Protein AF-A0A392P6X4-F1 (afdb_monomer_lite)

Radius of gyration: 17.33 Å; chains: 1; bounding box: 47×48×44 Å

pLDDT: mean 70.33, std 19.78, range [29.55, 93.19]

Structure (mmCIF, N/CA/C/O backbone):
data_AF-A0A392P6X4-F1
#
_entry.id   AF-A0A392P6X4-F1
#
loop_
_atom_site.group_PDB
_atom_site.id
_atom_site.type_symbol
_atom_site.label_atom_id
_atom_site.label_alt_id
_atom_site.label_comp_id
_atom_site.label_asym_id
_atom_site.label_entity_id
_atom_site.label_seq_id
_atom_site.pdbx_PDB_ins_code
_atom_site.Cartn_x
_atom_site.Cartn_y
_atom_site.Cartn_z
_atom_site.occupancy
_atom_site.B_iso_or_equiv
_atom_site.auth_seq_id
_atom_site.auth_comp_id
_atom_site.auth_asym_id
_atom_site.auth_atom_id
_atom_site.pdbx_PDB_model_num
ATOM 1 N N . VAL A 1 1 ? -8.666 2.025 -26.152 1.00 32.09 1 VAL A N 1
ATOM 2 C CA . VAL A 1 1 ? -9.458 1.670 -24.955 1.00 32.09 1 VAL A CA 1
ATOM 3 C C . VAL A 1 1 ? -8.592 0.731 -24.140 1.00 32.09 1 VAL A C 1
ATOM 5 O O . VAL A 1 1 ? -8.573 -0.460 -24.409 1.00 32.09 1 VAL A O 1
ATOM 8 N N . GLY A 1 2 ? -7.720 1.300 -23.307 1.00 33.25 2 GLY A N 1
ATOM 9 C CA . GLY A 1 2 ? -6.854 0.530 -22.420 1.00 33.25 2 GLY A CA 1
ATOM 10 C C . GLY A 1 2 ? -7.639 0.278 -21.150 1.00 33.25 2 GLY A C 1
ATOM 11 O O . GLY A 1 2 ? -7.935 1.233 -20.439 1.00 33.25 2 GLY A O 1
ATOM 12 N N . ALA A 1 3 ? -8.051 -0.966 -20.934 1.00 36.62 3 ALA A N 1
ATOM 13 C CA . ALA A 1 3 ? -8.608 -1.393 -19.665 1.00 36.62 3 ALA A CA 1
ATOM 14 C C . ALA A 1 3 ? -7.499 -1.262 -18.611 1.00 36.62 3 ALA A C 1
ATOM 16 O O . ALA A 1 3 ? -6.634 -2.128 -18.494 1.00 36.62 3 ALA A O 1
ATOM 17 N N . THR A 1 4 ? -7.478 -0.126 -17.908 1.00 42.06 4 THR A N 1
ATOM 18 C CA . THR A 1 4 ? -6.905 -0.006 -16.565 1.00 42.06 4 THR A CA 1
ATOM 19 C C . THR A 1 4 ? -7.515 -1.163 -15.792 1.00 42.06 4 THR A C 1
ATOM 21 O O . THR A 1 4 ? -8.743 -1.229 -15.745 1.00 42.06 4 THR A O 1
ATOM 24 N N . PRO A 1 5 ? -6.723 -2.153 -15.361 1.00 39.53 5 PRO A N 1
ATOM 25 C CA . PRO A 1 5 ? -7.229 -3.494 -15.158 1.00 39.53 5 PRO A CA 1
ATOM 26 C C . PRO A 1 5 ? -8.388 -3.424 -14.177 1.00 39.53 5 PRO A C 1
ATOM 28 O O . PRO A 1 5 ? -8.269 -2.831 -13.104 1.00 39.53 5 PRO A O 1
ATOM 31 N N . ASP A 1 6 ? -9.505 -3.992 -14.601 1.00 38.25 6 ASP A N 1
ATOM 32 C CA . ASP A 1 6 ? -10.724 -4.267 -13.862 1.00 38.25 6 ASP A CA 1
ATOM 33 C C . ASP A 1 6 ? -10.431 -5.067 -12.570 1.00 38.25 6 ASP A C 1
ATOM 35 O O . ASP A 1 6 ? -10.792 -6.228 -12.434 1.00 38.25 6 ASP A O 1
ATOM 39 N N . LEU A 1 7 ? -9.703 -4.480 -11.617 1.00 40.03 7 LEU A N 1
ATOM 40 C CA . LEU A 1 7 ? -8.956 -5.208 -10.581 1.00 40.03 7 LEU A CA 1
ATOM 41 C C . LEU A 1 7 ? -9.158 -4.648 -9.172 1.00 40.03 7 LEU A C 1
ATOM 43 O O . LEU A 1 7 ? -9.055 -5.379 -8.193 1.00 40.03 7 LEU A O 1
ATOM 47 N N . MET A 1 8 ? -9.592 -3.388 -9.078 1.00 40.66 8 MET A N 1
ATOM 48 C CA . MET A 1 8 ? -10.542 -3.018 -8.025 1.00 40.66 8 MET A CA 1
ATOM 49 C C . MET A 1 8 ? -11.843 -3.839 -8.133 1.00 40.66 8 MET A C 1
ATOM 51 O O . MET A 1 8 ? -12.558 -3.980 -7.143 1.00 40.66 8 MET A O 1
ATOM 55 N N . VAL A 1 9 ? -12.151 -4.379 -9.322 1.00 39.59 9 VAL A N 1
ATOM 56 C CA . VAL A 1 9 ? -13.475 -4.907 -9.684 1.00 39.59 9 VAL A CA 1
ATOM 57 C C . VAL A 1 9 ? -13.844 -6.199 -8.952 1.00 39.59 9 VAL A C 1
ATOM 59 O O . VAL A 1 9 ? -15.023 -6.384 -8.705 1.00 39.59 9 VAL A O 1
ATOM 62 N N . SER A 1 10 ? -12.915 -7.036 -8.469 1.00 41.16 10 SER A N 1
ATOM 63 C CA . SER A 1 10 ? -13.302 -8.187 -7.621 1.00 41.16 10 SER A CA 1
ATOM 64 C C . SER A 1 10 ? -13.327 -7.885 -6.116 1.00 41.16 10 SER A C 1
ATOM 66 O O . SER A 1 10 ? -13.907 -8.647 -5.342 1.00 41.16 10 SER A O 1
ATOM 68 N N . TYR A 1 11 ? -12.736 -6.772 -5.664 1.00 43.53 11 TYR A N 1
ATOM 69 C CA . TYR A 1 11 ? -12.518 -6.535 -4.230 1.00 43.53 11 TYR A CA 1
ATOM 70 C C . TYR A 1 11 ? -13.763 -6.024 -3.484 1.00 43.53 11 TYR A C 1
ATOM 72 O O . TYR A 1 11 ? -13.915 -6.214 -2.272 1.00 43.53 11 TYR A O 1
ATOM 80 N N . ILE A 1 12 ? -14.699 -5.419 -4.221 1.00 46.03 12 ILE A N 1
ATOM 81 C CA . ILE A 1 12 ? -15.993 -4.931 -3.715 1.00 46.03 12 ILE A CA 1
ATOM 82 C C . ILE A 1 12 ? -17.166 -5.749 -4.292 1.00 46.03 12 ILE A C 1
ATOM 84 O O . ILE A 1 12 ? -18.304 -5.559 -3.872 1.00 46.03 12 ILE A O 1
ATOM 88 N N . ASP A 1 13 ? -16.929 -6.736 -5.161 1.00 45.22 13 ASP A N 1
ATOM 89 C CA . ASP A 1 13 ? -18.018 -7.418 -5.888 1.00 45.22 13 ASP A CA 1
ATOM 90 C C . ASP A 1 13 ? -18.911 -8.335 -5.024 1.00 45.22 13 ASP A C 1
ATOM 92 O O . ASP A 1 13 ? -19.839 -8.968 -5.509 1.00 45.22 13 ASP A O 1
ATOM 96 N N . PHE A 1 14 ? -18.684 -8.388 -3.707 1.00 42.34 14 PHE A N 1
ATOM 97 C CA . PHE A 1 14 ? -19.557 -9.097 -2.765 1.00 42.34 14 PHE A CA 1
ATOM 98 C C . PHE A 1 14 ? -20.278 -8.203 -1.741 1.00 42.34 14 PHE A C 1
ATOM 100 O O . PHE A 1 14 ? -20.932 -8.746 -0.854 1.00 42.34 14 PHE A O 1
ATOM 107 N N . PHE A 1 15 ? -20.172 -6.864 -1.799 1.00 45.19 15 PHE A N 1
ATOM 108 C CA . PHE A 1 15 ? -20.801 -5.993 -0.778 1.00 45.19 15 PHE A CA 1
ATOM 109 C C . PHE A 1 15 ? -21.676 -4.833 -1.258 1.00 45.19 15 PHE A C 1
ATOM 111 O O . PHE A 1 15 ? -22.118 -4.048 -0.426 1.00 45.19 15 PHE A O 1
ATOM 118 N N . LEU A 1 16 ? -22.023 -4.746 -2.541 1.00 46.69 16 LEU A N 1
ATOM 119 C CA . LEU A 1 16 ? -22.968 -3.724 -3.018 1.00 46.69 16 LEU A CA 1
ATOM 120 C C . LEU A 1 16 ? -24.229 -4.321 -3.653 1.00 46.69 16 LEU A C 1
ATOM 122 O O . LEU A 1 16 ? -24.828 -3.747 -4.554 1.00 46.69 16 LEU A O 1
ATOM 126 N N . GLY A 1 17 ? -24.709 -5.436 -3.098 1.00 45.41 17 GLY A N 1
ATOM 127 C CA . GLY A 1 17 ? -26.110 -5.854 -3.220 1.00 45.41 17 GLY A CA 1
ATOM 128 C C . GLY A 1 17 ? -27.064 -4.996 -2.372 1.00 45.41 17 GLY A C 1
ATOM 129 O O . GLY A 1 17 ? -27.947 -5.545 -1.724 1.00 45.41 17 GLY A O 1
ATOM 130 N N . GLY A 1 18 ? -26.860 -3.673 -2.319 1.00 50.03 18 GLY A N 1
ATOM 131 C CA . GLY A 1 18 ? -27.797 -2.704 -1.732 1.00 50.03 18 GLY A CA 1
ATOM 132 C C . GLY A 1 18 ? -27.995 -2.742 -0.211 1.00 50.03 18 GLY A C 1
ATOM 133 O O . GLY A 1 18 ? -29.013 -2.238 0.262 1.00 50.03 18 GLY A O 1
ATOM 134 N N . ASP A 1 19 ? -27.067 -3.322 0.560 1.00 45.72 19 ASP A N 1
ATOM 135 C CA . ASP A 1 19 ? -27.237 -3.525 2.010 1.00 45.72 19 ASP A CA 1
ATOM 136 C C . ASP A 1 19 ? -26.307 -2.677 2.896 1.00 45.72 19 ASP A C 1
ATOM 138 O O . ASP A 1 19 ? -26.112 -2.960 4.076 1.00 4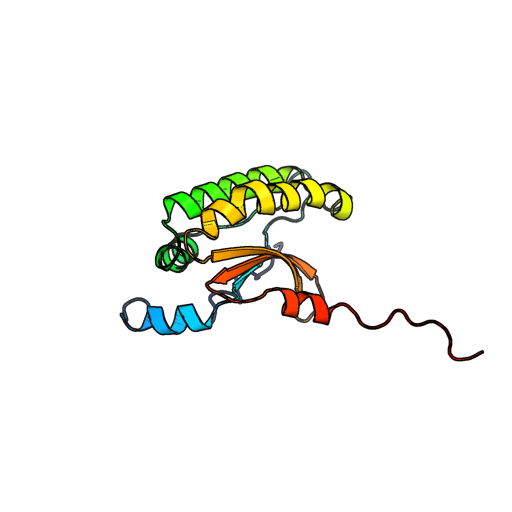5.72 19 ASP A O 1
ATOM 142 N N . GLU A 1 20 ? -25.764 -1.583 2.356 1.00 52.75 20 GLU A N 1
ATOM 143 C CA . GLU A 1 20 ? -24.850 -0.654 3.047 1.00 52.75 20 GLU A CA 1
ATOM 144 C C . GLU A 1 20 ? -25.425 0.034 4.308 1.00 52.75 20 GLU A C 1
ATOM 146 O O . GLU A 1 20 ? -24.727 0.804 4.966 1.00 52.75 20 GLU A O 1
ATOM 151 N N . LYS A 1 21 ? -26.692 -0.226 4.665 1.00 51.16 21 LYS A N 1
ATOM 1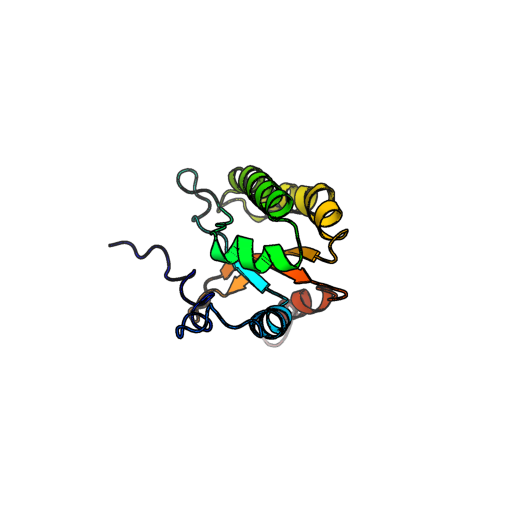52 C CA . LYS A 1 21 ? -27.388 0.362 5.824 1.00 51.16 21 LYS A CA 1
ATOM 153 C C . LYS A 1 21 ? -27.587 -0.590 7.007 1.00 51.16 21 LYS A C 1
ATOM 155 O O . LYS A 1 21 ? -28.189 -0.176 7.999 1.00 51.16 21 LYS A O 1
ATOM 160 N N . ARG A 1 22 ? -27.118 -1.843 6.950 1.00 51.19 22 ARG A N 1
ATOM 161 C CA . ARG A 1 22 ? -27.287 -2.783 8.071 1.00 51.19 22 ARG A CA 1
ATOM 162 C C . ARG A 1 22 ? -26.141 -2.718 9.072 1.00 51.19 22 ARG A C 1
ATOM 164 O O . ARG A 1 22 ? -24.975 -2.884 8.733 1.00 51.19 22 ARG A O 1
ATOM 171 N N . LEU A 1 23 ? -26.509 -2.546 10.341 1.00 51.00 23 LEU A N 1
ATOM 172 C CA . LEU A 1 23 ? -25.606 -2.538 11.499 1.00 51.00 23 LEU A CA 1
ATOM 173 C C . LEU A 1 23 ? -24.852 -3.873 11.690 1.00 51.00 23 LEU A C 1
ATOM 175 O O . LEU A 1 23 ? -23.832 -3.903 12.374 1.00 51.00 23 LEU A O 1
ATOM 179 N N . ASP A 1 24 ? -25.289 -4.949 11.029 1.00 52.03 24 ASP A N 1
ATOM 180 C CA . ASP A 1 24 ? -24.675 -6.283 11.096 1.00 52.03 24 ASP A CA 1
ATOM 181 C C . ASP A 1 24 ? -23.376 -6.415 10.268 1.00 52.03 24 ASP A C 1
ATOM 183 O O . ASP A 1 24 ? -22.646 -7.401 10.404 1.00 52.03 24 ASP A O 1
ATOM 187 N N . ILE A 1 25 ? -23.040 -5.407 9.449 1.00 50.53 25 ILE A N 1
ATOM 188 C CA . ILE A 1 25 ? -21.858 -5.366 8.566 1.00 50.53 25 ILE A CA 1
ATOM 189 C C . ILE A 1 25 ? -20.527 -5.549 9.318 1.00 50.53 25 ILE A C 1
ATOM 191 O O . ILE A 1 25 ? -19.604 -6.172 8.790 1.00 50.53 25 ILE A O 1
ATOM 195 N N . VAL A 1 26 ? -20.425 -5.064 10.561 1.00 47.84 26 VAL A N 1
ATOM 196 C CA . VAL A 1 26 ? -19.193 -5.129 11.375 1.00 47.84 26 VAL A CA 1
ATOM 197 C C . VAL A 1 26 ? -18.723 -6.578 11.568 1.00 47.84 26 VAL A C 1
ATOM 199 O O . VAL A 1 26 ? -17.531 -6.874 11.490 1.00 47.84 26 VAL A O 1
ATOM 202 N N . SER A 1 27 ? -19.666 -7.512 11.729 1.00 50.25 27 SER A N 1
ATOM 203 C CA . SER A 1 27 ? -19.367 -8.940 11.896 1.00 50.25 27 SER A CA 1
ATOM 204 C C . SER A 1 27 ? -18.897 -9.624 10.604 1.00 50.25 27 SER A C 1
ATOM 206 O O . SER A 1 27 ? -18.174 -10.620 10.651 1.00 50.25 27 SER A O 1
ATOM 208 N N . ILE A 1 28 ? -19.272 -9.088 9.439 1.00 54.31 28 ILE A N 1
ATOM 209 C CA . ILE A 1 28 ? -18.908 -9.648 8.132 1.00 54.31 28 ILE A CA 1
ATOM 210 C C . ILE A 1 28 ? -17.550 -9.100 7.668 1.00 54.31 28 ILE A C 1
ATOM 212 O O . ILE A 1 28 ? -16.797 -9.811 7.009 1.00 54.31 28 ILE A O 1
ATOM 216 N N . ILE A 1 29 ? -17.193 -7.874 8.062 1.00 54.12 29 ILE A N 1
ATOM 217 C CA . ILE A 1 29 ? -15.887 -7.267 7.763 1.00 54.12 29 ILE A CA 1
ATOM 218 C C . ILE A 1 29 ? -14.760 -7.930 8.562 1.00 54.12 29 ILE A C 1
ATOM 220 O O . ILE A 1 29 ? -13.708 -8.200 7.989 1.00 54.12 29 ILE A O 1
ATOM 224 N N . GLN A 1 30 ? -14.978 -8.288 9.834 1.00 56.00 30 GLN A N 1
ATOM 225 C CA . GLN A 1 30 ? -13.983 -9.053 10.606 1.00 56.00 30 GLN A CA 1
ATOM 226 C C . GLN A 1 30 ? -13.619 -10.387 9.934 1.00 56.00 30 GLN A C 1
ATOM 228 O O . GLN A 1 30 ? -12.463 -10.794 9.966 1.00 56.00 30 GLN A O 1
ATOM 233 N N . LYS A 1 31 ? -14.577 -11.036 9.253 1.00 59.56 31 LYS A N 1
ATOM 234 C CA . LYS A 1 31 ? -14.338 -12.267 8.475 1.00 59.56 31 LYS A CA 1
ATOM 235 C C . LYS A 1 31 ? -13.541 -12.048 7.183 1.00 59.56 31 LYS A C 1
ATOM 237 O O . LYS A 1 31 ? -13.199 -13.026 6.527 1.00 59.56 31 LYS A O 1
ATOM 242 N N . ARG A 1 32 ? -13.287 -10.798 6.781 1.00 65.94 32 ARG A N 1
ATOM 243 C CA . ARG A 1 32 ? -12.520 -10.456 5.572 1.00 65.94 32 ARG A CA 1
ATOM 244 C C . ARG A 1 32 ? -11.045 -10.196 5.831 1.00 65.94 32 ARG A C 1
ATOM 246 O O . ARG A 1 32 ? -10.317 -9.955 4.875 1.00 65.94 32 ARG A O 1
ATOM 253 N N . PHE A 1 33 ? -10.612 -10.225 7.087 1.00 72.12 33 PHE A N 1
ATOM 254 C CA . PHE A 1 33 ? -9.195 -10.196 7.403 1.00 72.12 33 PHE A CA 1
ATOM 255 C C . PHE A 1 33 ? -8.634 -11.626 7.395 1.00 72.12 33 PHE A C 1
ATOM 257 O O . PHE A 1 33 ? -9.278 -12.531 7.929 1.00 72.12 33 PHE A O 1
ATOM 264 N N . PRO A 1 34 ? -7.450 -11.849 6.800 1.00 77.25 34 PRO A N 1
ATOM 265 C CA . PRO A 1 34 ? -6.578 -10.854 6.168 1.00 77.25 34 PRO A CA 1
ATOM 266 C C . PRO A 1 34 ? -7.093 -10.350 4.803 1.00 77.25 34 PRO A C 1
ATOM 268 O O . PRO A 1 34 ? -7.620 -11.109 3.997 1.00 77.25 34 PRO A O 1
ATOM 271 N N . MET A 1 35 ? -6.916 -9.050 4.558 1.00 80.75 35 MET A N 1
ATOM 272 C CA . MET A 1 35 ? -7.427 -8.301 3.410 1.00 80.75 35 MET A CA 1
ATOM 273 C C . MET A 1 35 ? -6.266 -7.888 2.483 1.00 80.75 35 MET A C 1
ATOM 275 O O . MET A 1 35 ? -5.408 -7.125 2.904 1.00 80.75 35 MET A O 1
ATOM 279 N N . CYS A 1 36 ? -6.240 -8.325 1.223 1.00 81.81 36 CYS A N 1
ATOM 280 C CA . CYS A 1 36 ? -5.221 -7.960 0.228 1.00 81.81 36 CYS A CA 1
ATOM 281 C C . CYS A 1 36 ? -5.629 -6.740 -0.617 1.00 81.81 36 CYS A C 1
ATOM 283 O O . CYS A 1 36 ? -6.599 -6.791 -1.358 1.00 81.81 36 CYS A O 1
ATOM 285 N N . ILE A 1 37 ? -4.864 -5.655 -0.585 1.00 84.81 37 ILE A N 1
ATOM 286 C CA . ILE A 1 37 ? -5.099 -4.453 -1.389 1.00 84.81 37 ILE A CA 1
ATOM 287 C C . ILE A 1 37 ? -3.995 -4.347 -2.438 1.00 84.81 37 ILE A C 1
ATOM 289 O O . ILE A 1 37 ? -2.820 -4.194 -2.104 1.00 84.81 37 ILE A O 1
ATOM 293 N N . ILE A 1 38 ? -4.374 -4.427 -3.710 1.00 85.56 38 ILE A N 1
ATOM 294 C CA . ILE A 1 38 ? -3.437 -4.355 -4.833 1.00 85.56 38 ILE A CA 1
ATOM 295 C C . ILE A 1 38 ? -3.071 -2.900 -5.123 1.00 85.56 38 ILE A C 1
ATOM 297 O O . ILE A 1 38 ? -3.927 -2.014 -5.065 1.00 85.56 38 ILE A O 1
ATOM 301 N N . PHE A 1 39 ? -1.802 -2.641 -5.433 1.00 86.62 39 PHE A N 1
ATOM 302 C CA . PHE A 1 39 ? -1.375 -1.321 -5.875 1.00 86.62 39 PHE A CA 1
ATOM 303 C C . PHE A 1 39 ? -1.802 -1.073 -7.319 1.00 86.62 39 PHE A C 1
ATOM 305 O O . PHE A 1 39 ? -1.658 -1.931 -8.186 1.00 86.62 39 PHE A O 1
ATOM 312 N N . GLY A 1 40 ? -2.295 0.135 -7.574 1.00 83.62 40 GLY A N 1
ATOM 313 C CA . GLY A 1 40 ? -2.445 0.652 -8.926 1.00 83.62 40 GLY A CA 1
ATOM 314 C C . GLY A 1 40 ? -1.106 1.119 -9.498 1.00 83.62 40 GLY A C 1
ATOM 315 O O . GLY A 1 40 ? -0.099 1.175 -8.788 1.00 83.62 40 GLY A O 1
ATOM 316 N N . GLY A 1 41 ? -1.130 1.514 -10.769 1.00 81.94 41 GLY A N 1
ATOM 317 C CA . GLY A 1 41 ? 0.056 1.906 -11.527 1.00 81.94 41 GLY A CA 1
ATOM 318 C C . GLY A 1 41 ? 0.892 0.713 -11.992 1.00 81.94 41 GLY A C 1
ATOM 319 O O . GLY A 1 41 ? 0.808 -0.389 -11.451 1.00 81.94 41 GLY A O 1
ATOM 320 N N . ASP A 1 42 ? 1.705 0.930 -13.022 1.00 79.44 42 ASP A N 1
ATOM 321 C CA . ASP A 1 42 ? 2.581 -0.096 -13.601 1.00 79.44 42 ASP A CA 1
ATOM 322 C C . ASP A 1 42 ? 4.016 -0.036 -13.045 1.00 79.44 42 ASP A C 1
ATOM 324 O O . ASP A 1 42 ? 4.860 -0.874 -13.374 1.00 79.44 42 ASP A O 1
ATOM 328 N N . GLY A 1 43 ? 4.307 0.942 -12.180 1.00 77.88 43 GLY A N 1
ATOM 329 C CA . GLY A 1 43 ? 5.648 1.183 -11.654 1.00 77.88 43 GLY A CA 1
ATOM 330 C C . GLY A 1 43 ? 6.581 1.830 -12.678 1.00 77.88 43 GLY A C 1
ATOM 331 O O . GLY A 1 43 ? 7.808 1.768 -12.518 1.00 77.88 43 GLY A O 1
ATOM 332 N N . SER A 1 44 ? 6.033 2.409 -13.749 1.00 80.44 44 SER A N 1
ATOM 333 C CA . SER A 1 44 ? 6.778 3.230 -14.696 1.00 80.44 44 SER A CA 1
ATOM 334 C C . SER A 1 44 ? 7.080 4.610 -14.110 1.00 80.44 44 SER A C 1
ATOM 336 O O . SER A 1 44 ? 6.583 5.014 -13.060 1.00 80.44 44 SER A O 1
ATOM 338 N N . TYR A 1 45 ? 7.918 5.372 -14.814 1.00 77.56 45 TYR A N 1
ATOM 339 C CA . TYR A 1 45 ? 8.183 6.763 -14.450 1.00 77.56 45 TYR A CA 1
ATOM 340 C C . TYR A 1 45 ? 6.931 7.653 -14.560 1.00 77.56 45 TYR A C 1
ATOM 342 O O . TYR A 1 45 ? 6.823 8.635 -13.830 1.00 77.56 45 TYR A O 1
ATOM 350 N N . MET A 1 46 ? 6.003 7.315 -15.462 1.00 83.56 46 MET A N 1
ATOM 351 C CA . MET A 1 46 ? 4.780 8.093 -15.687 1.00 83.56 46 MET A CA 1
ATOM 352 C C . MET A 1 46 ? 3.643 7.667 -14.755 1.00 83.56 46 MET A C 1
ATOM 354 O O . MET A 1 46 ? 2.813 8.501 -14.401 1.00 83.56 46 MET A O 1
ATOM 358 N N . GLU A 1 47 ? 3.626 6.404 -14.326 1.00 85.44 47 GLU A N 1
ATOM 359 C CA . GLU A 1 47 ? 2.590 5.847 -13.459 1.00 85.44 47 GLU A CA 1
ATOM 360 C C . GLU A 1 47 ? 3.216 4.977 -12.348 1.00 85.44 47 GLU A C 1
ATOM 362 O O . GLU A 1 47 ? 3.238 3.745 -12.424 1.00 85.44 47 GLU A O 1
ATOM 367 N N . PRO A 1 48 ? 3.785 5.608 -11.302 1.00 86.50 48 PRO A N 1
ATOM 368 C CA . PRO A 1 48 ? 4.375 4.873 -10.190 1.00 86.50 48 PRO A CA 1
ATOM 369 C C . PRO A 1 48 ? 3.319 4.056 -9.441 1.00 86.50 48 PRO A C 1
ATOM 371 O O . PRO A 1 48 ? 2.128 4.376 -9.476 1.00 86.50 48 PRO A O 1
ATOM 374 N N . TYR A 1 49 ? 3.771 3.046 -8.694 1.00 88.12 49 TYR A N 1
ATOM 375 C CA . TYR A 1 49 ? 2.875 2.273 -7.839 1.00 88.12 49 TYR A CA 1
ATOM 376 C C . TYR A 1 49 ? 2.152 3.168 -6.830 1.00 88.12 49 TYR A C 1
ATOM 378 O O . TYR A 1 49 ? 2.734 4.102 -6.268 1.00 88.12 49 TYR A O 1
ATOM 386 N N . ASN A 1 50 ? 0.880 2.866 -6.589 1.00 88.31 50 ASN A N 1
ATOM 387 C CA . ASN A 1 50 ? 0.029 3.671 -5.726 1.00 88.31 50 ASN A CA 1
ATOM 388 C C . ASN A 1 50 ? -0.982 2.805 -4.968 1.00 88.31 50 ASN A C 1
ATOM 390 O O . ASN A 1 50 ? -1.746 2.051 -5.567 1.00 88.31 50 ASN A O 1
ATOM 394 N N . LEU A 1 51 ? -1.040 2.961 -3.649 1.00 89.38 51 LEU A N 1
ATOM 395 C CA . LEU A 1 51 ? -2.132 2.462 -2.827 1.00 89.38 51 LEU A CA 1
ATOM 396 C C . LEU A 1 51 ? -3.322 3.416 -2.964 1.00 89.38 51 LEU A C 1
ATOM 398 O O . LEU A 1 51 ? -3.292 4.554 -2.483 1.00 89.38 51 LEU A O 1
ATOM 402 N N . HIS A 1 52 ? -4.373 2.942 -3.626 1.00 85.56 52 HIS A N 1
ATOM 403 C CA . HIS A 1 52 ? -5.619 3.682 -3.761 1.00 85.56 52 HIS A CA 1
ATOM 404 C C . HIS A 1 52 ? -6.489 3.490 -2.514 1.00 85.56 52 HIS A C 1
ATOM 406 O O . HIS A 1 52 ? -6.719 2.362 -2.082 1.00 85.56 52 HIS A O 1
ATOM 412 N N . SER A 1 53 ? -6.962 4.592 -1.927 1.00 82.62 53 SER A N 1
ATOM 413 C CA . SER A 1 53 ? -7.828 4.559 -0.749 1.00 82.62 53 SER A CA 1
ATOM 414 C C . SER A 1 53 ? -9.040 5.455 -0.932 1.00 82.62 53 SER A C 1
ATOM 416 O O . SER A 1 53 ? -8.973 6.663 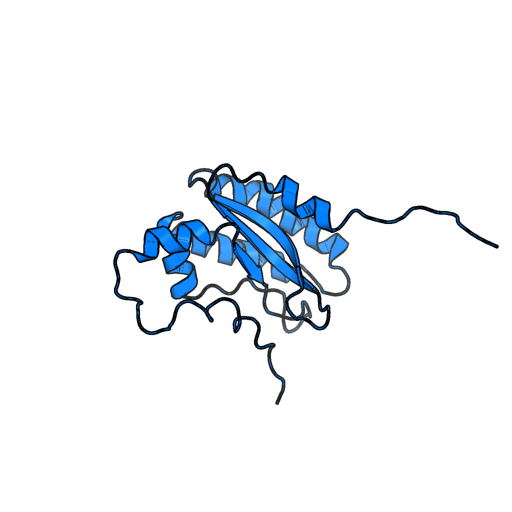-0.709 1.00 82.62 53 SER A O 1
ATOM 418 N N . ASP A 1 54 ? -10.158 4.832 -1.285 1.00 79.62 54 ASP A N 1
ATOM 419 C CA . ASP A 1 54 ? -11.456 5.490 -1.391 1.00 79.62 54 ASP A CA 1
ATOM 420 C C . ASP A 1 54 ? -12.175 5.591 -0.048 1.00 79.62 54 ASP A C 1
ATOM 422 O O . ASP A 1 54 ? -11.835 4.920 0.929 1.00 79.62 54 ASP A O 1
ATOM 426 N N . THR A 1 55 ? -13.246 6.386 -0.013 1.00 75.06 55 THR A N 1
ATOM 427 C CA . THR A 1 55 ? -14.114 6.544 1.161 1.00 75.06 55 THR A CA 1
ATOM 428 C C . THR A 1 55 ? -14.625 5.203 1.695 1.00 75.06 55 THR A C 1
ATOM 430 O O . THR A 1 55 ? -14.726 5.039 2.906 1.00 75.06 55 THR A O 1
ATOM 433 N N . LEU A 1 56 ? -14.889 4.220 0.826 1.00 76.25 56 LEU A N 1
ATOM 434 C CA . LEU A 1 56 ? -15.306 2.876 1.242 1.00 76.25 56 LEU A CA 1
ATOM 435 C C . LEU A 1 56 ? -14.200 2.131 2.000 1.00 76.25 56 LEU A C 1
ATOM 437 O O . LEU A 1 56 ? -14.454 1.621 3.089 1.00 76.25 56 LEU A O 1
ATOM 441 N N . LEU A 1 57 ? -12.976 2.107 1.463 1.00 77.38 57 LEU A N 1
ATOM 442 C CA . LEU A 1 57 ? -11.834 1.452 2.107 1.00 77.38 57 LEU A CA 1
ATOM 443 C C . LEU A 1 57 ? -11.478 2.145 3.428 1.00 77.38 57 LEU A C 1
ATOM 445 O O . LEU A 1 57 ? -11.274 1.484 4.444 1.00 77.38 57 LEU A O 1
ATOM 449 N N . THR A 1 58 ? -11.484 3.479 3.432 1.00 81.56 58 THR A N 1
ATOM 450 C CA . THR A 1 58 ? -11.245 4.287 4.631 1.00 81.56 58 THR A CA 1
ATOM 451 C C . THR A 1 58 ? -12.316 4.056 5.697 1.00 81.56 58 THR A C 1
ATOM 453 O O . THR A 1 58 ? -11.980 3.963 6.873 1.00 81.56 58 THR A O 1
ATOM 456 N N . ASN A 1 59 ? -13.592 3.921 5.322 1.00 79.12 59 ASN A N 1
ATOM 457 C CA . ASN A 1 59 ? -14.668 3.611 6.269 1.00 79.12 59 ASN A CA 1
ATOM 458 C C . ASN A 1 59 ? -14.563 2.183 6.814 1.00 79.12 59 ASN A C 1
ATOM 460 O O . ASN A 1 59 ? -14.819 1.960 7.996 1.00 79.12 59 ASN A O 1
ATOM 464 N N . LEU A 1 60 ? -14.167 1.227 5.970 1.00 77.12 60 LEU A N 1
ATOM 465 C CA . LEU A 1 60 ? -13.964 -0.162 6.370 1.00 77.12 60 LEU A CA 1
ATOM 466 C C . LEU A 1 60 ? -12.833 -0.269 7.396 1.00 77.12 60 LEU A C 1
ATOM 468 O O . LEU A 1 60 ? -13.013 -0.850 8.463 1.00 77.12 60 LEU A O 1
ATOM 472 N N . LEU A 1 61 ? -11.684 0.341 7.104 1.00 79.50 61 LEU A N 1
ATOM 473 C CA . LEU A 1 61 ? -10.543 0.360 8.019 1.00 79.50 61 LEU A CA 1
ATOM 474 C C . LEU A 1 61 ? -10.781 1.269 9.225 1.00 79.50 61 LEU A C 1
ATOM 476 O O . LEU A 1 61 ? -10.240 0.997 10.293 1.00 79.50 61 LEU A O 1
ATOM 480 N N . GLY A 1 62 ? -11.665 2.261 9.088 1.00 78.81 62 GLY A N 1
ATOM 481 C CA . GLY A 1 62 ? -12.162 3.137 10.149 1.00 78.81 62 GLY A CA 1
ATOM 482 C C . GLY A 1 62 ? -12.743 2.407 11.363 1.00 78.81 62 GLY A C 1
ATOM 483 O O . GLY A 1 62 ? -12.812 2.989 12.443 1.00 78.81 62 GLY A O 1
ATOM 484 N N . GLN A 1 63 ? -13.131 1.136 11.207 1.00 77.44 63 GLN A N 1
ATOM 485 C CA . GLN A 1 63 ? -13.604 0.282 12.302 1.00 77.44 63 GLN A CA 1
ATOM 486 C C . GLN A 1 63 ? -12.473 -0.198 13.227 1.00 77.44 63 GLN A C 1
ATOM 488 O O . GLN A 1 63 ? -12.735 -0.521 14.384 1.00 77.44 63 GLN A O 1
ATOM 493 N N . HIS A 1 64 ? -11.231 -0.232 12.736 1.00 79.94 64 HIS A N 1
ATOM 494 C CA . HIS A 1 64 ? -10.056 -0.697 13.482 1.0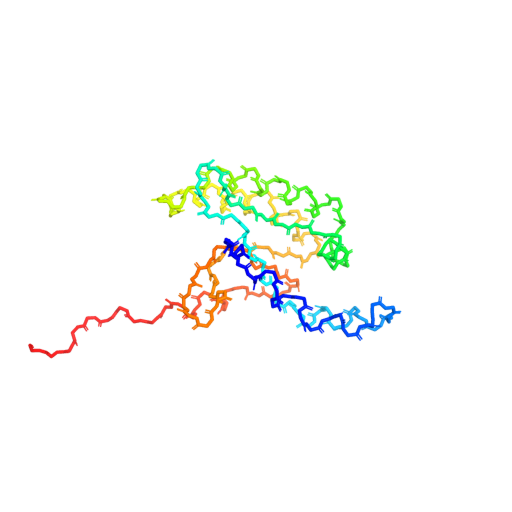0 79.94 64 HIS A CA 1
ATOM 495 C C . HIS A 1 64 ? -9.035 0.416 13.718 1.00 79.94 64 HIS A C 1
ATOM 497 O O . HIS A 1 64 ? -8.484 0.537 14.807 1.00 79.94 64 HIS A O 1
ATOM 503 N N . VAL A 1 65 ? -8.806 1.257 12.712 1.00 85.50 65 VAL A N 1
ATOM 504 C CA . VAL A 1 65 ? -7.796 2.313 12.715 1.00 85.50 65 VAL A CA 1
ATOM 505 C C . VAL A 1 65 ? -8.485 3.643 12.423 1.00 85.50 65 VAL A C 1
ATOM 507 O O . VAL A 1 65 ? -9.245 3.729 11.460 1.00 85.50 65 VAL A O 1
ATOM 510 N N . PRO A 1 66 ? -8.215 4.718 13.183 1.00 87.69 66 PRO A N 1
ATOM 511 C CA . PRO A 1 66 ? -8.757 6.033 12.868 1.00 87.69 66 PRO A CA 1
ATOM 512 C C . PRO A 1 66 ? -8.432 6.443 11.426 1.00 87.69 66 PRO A C 1
ATOM 514 O O . PRO A 1 66 ? -7.288 6.326 10.982 1.00 87.69 66 PRO A O 1
ATOM 517 N N . ALA A 1 67 ? -9.409 7.001 10.707 1.00 86.44 67 ALA A N 1
ATOM 518 C CA . ALA A 1 67 ? -9.237 7.413 9.309 1.00 86.44 67 ALA A CA 1
ATOM 519 C C . ALA A 1 67 ? -8.034 8.356 9.101 1.00 86.44 67 ALA A C 1
ATOM 521 O O . ALA A 1 67 ? -7.384 8.330 8.060 1.00 86.44 67 ALA A O 1
ATOM 522 N N . THR A 1 68 ? -7.692 9.171 10.103 1.00 88.25 68 THR A N 1
ATOM 523 C CA . THR A 1 68 ? -6.512 10.047 10.079 1.00 88.25 68 THR A CA 1
ATOM 524 C C . THR A 1 68 ? -5.197 9.270 10.048 1.00 88.25 68 THR A C 1
ATOM 526 O O . THR A 1 68 ? -4.284 9.658 9.320 1.00 88.25 68 THR A O 1
ATOM 529 N N . VAL A 1 69 ? -5.096 8.178 10.808 1.00 88.06 69 VAL A N 1
ATOM 530 C CA . VAL A 1 69 ? -3.923 7.294 10.841 1.00 88.06 69 VAL A CA 1
ATOM 531 C C . VAL A 1 69 ? -3.823 6.535 9.521 1.00 88.06 69 VAL A C 1
ATOM 533 O O . VAL A 1 69 ? -2.761 6.540 8.901 1.00 88.06 69 VAL A O 1
ATOM 536 N N . TRP A 1 70 ? -4.941 5.991 9.033 1.00 88.94 70 TRP A N 1
ATOM 537 C CA . TRP A 1 70 ? -4.988 5.309 7.740 1.00 88.94 70 TRP A CA 1
ATOM 538 C C . TRP A 1 70 ? -4.577 6.226 6.577 1.00 88.94 70 TRP A C 1
ATOM 540 O O . TRP A 1 70 ? -3.681 5.892 5.808 1.00 88.94 70 TRP A O 1
ATOM 550 N N . ASN A 1 71 ? -5.137 7.434 6.488 1.00 89.88 71 ASN A N 1
ATOM 551 C CA . ASN A 1 71 ? -4.801 8.384 5.421 1.00 89.88 71 ASN A CA 1
ATOM 552 C C . ASN A 1 71 ? -3.327 8.824 5.456 1.00 89.88 71 ASN A C 1
ATOM 554 O O . ASN A 1 71 ? -2.708 9.029 4.407 1.00 89.88 71 ASN A O 1
ATOM 558 N N . ARG A 1 72 ? -2.744 8.965 6.655 1.00 90.12 72 ARG A N 1
ATOM 559 C CA . ARG A 1 72 ? -1.308 9.247 6.818 1.00 90.12 72 ARG A CA 1
ATOM 560 C C . ARG A 1 72 ? -0.451 8.081 6.347 1.00 90.12 72 ARG A C 1
ATOM 562 O O . ARG A 1 72 ? 0.542 8.318 5.663 1.00 90.12 72 ARG A O 1
ATOM 569 N N . LEU A 1 73 ? -0.851 6.853 6.666 1.00 90.69 73 LEU A N 1
ATOM 570 C CA . LEU A 1 73 ? -0.185 5.651 6.183 1.00 90.69 73 LEU A CA 1
ATOM 571 C C . LEU A 1 73 ? -0.230 5.570 4.661 1.00 90.69 73 LEU A C 1
ATOM 573 O O . LEU A 1 73 ? 0.819 5.416 4.050 1.00 90.69 73 LEU A O 1
ATOM 577 N N . VAL A 1 74 ? -1.406 5.738 4.050 1.00 90.19 74 VAL A N 1
ATOM 578 C CA . VAL A 1 74 ? -1.571 5.726 2.587 1.00 90.19 74 VAL A CA 1
ATOM 579 C C . VAL A 1 74 ? -0.665 6.776 1.945 1.00 90.19 74 VAL A C 1
ATOM 581 O O . VAL A 1 74 ? 0.084 6.475 1.021 1.00 90.19 74 VAL A O 1
ATOM 584 N N . SER A 1 75 ? -0.659 7.998 2.483 1.00 90.38 75 SER A N 1
ATOM 585 C CA . SER A 1 75 ? 0.191 9.083 1.977 1.00 90.38 75 SER A CA 1
ATOM 586 C C . SER A 1 75 ? 1.686 8.765 2.097 1.00 90.38 75 SER A C 1
ATOM 588 O O . SER A 1 75 ? 2.446 9.018 1.163 1.00 90.38 75 SER A O 1
ATOM 590 N N . GLY A 1 76 ? 2.111 8.204 3.233 1.00 90.88 76 GLY A N 1
ATOM 591 C CA . GLY A 1 76 ? 3.499 7.816 3.480 1.00 90.88 76 GLY A CA 1
ATOM 592 C C . GLY A 1 76 ? 3.949 6.653 2.599 1.00 90.88 76 GLY A C 1
ATOM 593 O O . GLY A 1 76 ? 5.007 6.728 1.980 1.00 90.88 76 GLY A O 1
ATOM 594 N N . LEU A 1 77 ? 3.110 5.627 2.459 1.00 90.19 77 LEU A N 1
ATOM 595 C CA . LEU A 1 77 ? 3.384 4.480 1.604 1.00 90.19 77 LEU A CA 1
ATOM 596 C C . LEU A 1 77 ? 3.474 4.912 0.139 1.00 90.19 77 LEU A C 1
ATOM 598 O O . LEU A 1 77 ? 4.431 4.561 -0.538 1.00 90.19 77 LEU A O 1
ATOM 602 N N . ASN A 1 78 ? 2.555 5.758 -0.330 1.00 90.81 78 ASN A N 1
ATOM 603 C CA . ASN A 1 78 ? 2.584 6.291 -1.694 1.00 90.81 78 ASN A CA 1
ATOM 604 C C . ASN A 1 78 ? 3.824 7.147 -1.967 1.00 90.81 78 ASN A C 1
ATOM 606 O O . ASN A 1 78 ? 4.331 7.162 -3.088 1.00 90.81 78 ASN A O 1
ATOM 610 N N . ALA A 1 79 ? 4.361 7.835 -0.956 1.00 91.19 79 ALA A N 1
ATOM 611 C CA . ALA A 1 79 ? 5.639 8.525 -1.093 1.00 91.19 79 ALA A CA 1
ATOM 612 C C . ALA A 1 79 ? 6.799 7.537 -1.314 1.00 91.19 79 ALA A C 1
ATOM 614 O O . ALA A 1 79 ? 7.644 7.790 -2.172 1.00 91.19 79 ALA A O 1
ATOM 615 N N . GLN A 1 80 ? 6.806 6.402 -0.605 1.00 90.62 80 GLN A N 1
ATOM 616 C CA . GLN A 1 80 ? 7.811 5.351 -0.795 1.00 90.62 80 GLN A CA 1
ATOM 617 C C . GLN A 1 80 ? 7.638 4.628 -2.136 1.00 90.62 80 GLN A C 1
ATOM 619 O O . GLN A 1 80 ? 8.610 4.428 -2.861 1.00 90.62 80 GLN A O 1
ATOM 624 N N . LEU A 1 81 ? 6.403 4.302 -2.525 1.00 89.38 81 LEU A N 1
ATOM 625 C CA . LEU A 1 81 ? 6.098 3.588 -3.767 1.00 89.38 81 LEU A CA 1
ATOM 626 C C . LEU A 1 81 ? 6.497 4.363 -5.029 1.00 89.38 81 LEU A C 1
ATOM 628 O O . LEU A 1 81 ? 6.886 3.748 -6.017 1.00 89.38 81 LEU A O 1
ATOM 632 N N . ARG A 1 82 ? 6.529 5.702 -4.985 1.00 88.44 82 ARG A N 1
ATOM 633 C CA . ARG A 1 82 ? 7.074 6.531 -6.081 1.00 88.44 82 ARG A CA 1
ATOM 634 C C . ARG A 1 82 ? 8.548 6.276 -6.382 1.00 88.44 82 ARG A C 1
ATOM 636 O O . ARG A 1 82 ? 9.012 6.594 -7.475 1.00 88.44 82 ARG A O 1
ATOM 643 N N . THR A 1 83 ? 9.294 5.737 -5.423 1.00 86.94 83 THR A N 1
ATOM 644 C CA . THR A 1 83 ? 10.702 5.371 -5.620 1.00 86.94 83 THR A CA 1
ATOM 645 C C . THR A 1 83 ? 10.856 3.981 -6.240 1.00 86.94 83 THR A C 1
ATOM 647 O O . THR A 1 83 ? 11.908 3.670 -6.803 1.00 86.94 83 THR A O 1
ATOM 650 N N . VAL A 1 84 ? 9.796 3.165 -6.201 1.00 85.50 84 VAL A N 1
ATOM 651 C CA . VAL A 1 84 ? 9.776 1.811 -6.748 1.00 85.50 84 VAL A CA 1
ATOM 652 C C . VAL A 1 84 ? 9.570 1.865 -8.252 1.00 85.50 84 VAL A C 1
ATOM 654 O O . VAL A 1 84 ? 8.557 2.351 -8.745 1.00 85.50 84 VAL A O 1
ATOM 657 N N . ARG A 1 85 ? 10.535 1.316 -8.990 1.00 81.25 85 ARG A N 1
ATOM 658 C CA . ARG A 1 85 ? 10.464 1.182 -10.447 1.00 81.25 85 ARG A CA 1
ATOM 659 C C . ARG A 1 85 ? 10.283 -0.278 -10.826 1.00 81.25 85 ARG A C 1
ATOM 661 O O . ARG A 1 85 ? 10.967 -1.141 -10.274 1.00 81.25 85 ARG A O 1
ATOM 668 N N . HIS A 1 86 ? 9.423 -0.546 -11.807 1.00 74.00 86 HIS A N 1
ATOM 669 C CA . HIS A 1 86 ? 9.086 -1.900 -12.259 1.00 74.00 86 HIS A CA 1
ATOM 670 C C . HIS A 1 86 ? 10.329 -2.758 -12.572 1.00 74.00 86 HIS A C 1
ATOM 672 O O . HIS A 1 86 ? 10.448 -3.884 -12.096 1.00 74.00 86 HIS A O 1
ATOM 678 N N . GLY A 1 87 ? 11.316 -2.196 -13.280 1.00 74.19 87 GLY A N 1
ATOM 679 C CA . GLY A 1 87 ? 12.554 -2.898 -13.657 1.00 74.19 87 GLY A CA 1
ATOM 680 C C . GLY A 1 87 ? 13.579 -3.107 -12.532 1.00 74.19 87 GLY A C 1
ATOM 681 O O . GLY A 1 87 ? 14.563 -3.810 -12.736 1.00 74.19 87 GLY A O 1
ATOM 682 N N . SER A 1 88 ? 13.380 -2.514 -11.351 1.00 79.31 88 SER A N 1
ATOM 683 C CA . SER A 1 88 ? 14.297 -2.626 -10.205 1.00 79.31 88 SER A CA 1
ATOM 684 C C . SER A 1 88 ? 13.555 -2.937 -8.904 1.00 79.31 88 SER A C 1
ATOM 686 O O . SER A 1 88 ? 13.970 -2.521 -7.825 1.00 79.31 88 SER A O 1
ATOM 688 N N . ILE A 1 89 ? 12.431 -3.647 -8.993 1.00 79.38 89 ILE A N 1
ATOM 689 C CA . ILE A 1 89 ? 11.504 -3.807 -7.870 1.00 79.38 89 ILE A CA 1
ATOM 690 C C . ILE A 1 89 ? 12.138 -4.509 -6.665 1.00 79.38 89 ILE A C 1
ATOM 692 O O . ILE A 1 89 ? 11.929 -4.091 -5.534 1.00 79.38 89 ILE A O 1
ATOM 696 N N . ARG A 1 90 ? 12.994 -5.516 -6.893 1.00 76.94 90 ARG A N 1
ATOM 697 C CA . ARG A 1 90 ? 13.654 -6.270 -5.812 1.00 76.94 90 ARG A CA 1
ATOM 698 C C . ARG A 1 90 ? 14.550 -5.389 -4.941 1.00 76.94 90 ARG A C 1
ATOM 700 O O . ARG A 1 90 ? 14.572 -5.567 -3.731 1.00 76.94 90 ARG A O 1
ATOM 707 N N . THR A 1 91 ? 15.272 -4.445 -5.542 1.00 80.38 91 THR A N 1
ATOM 708 C CA . THR A 1 91 ? 16.140 -3.516 -4.804 1.00 80.38 91 THR A CA 1
ATOM 709 C C . THR A 1 91 ? 15.367 -2.308 -4.287 1.00 80.38 91 THR A C 1
ATOM 711 O O . THR A 1 91 ? 15.657 -1.818 -3.201 1.00 80.38 91 THR A O 1
ATOM 714 N N . ALA A 1 92 ? 14.354 -1.850 -5.026 1.00 83.50 92 ALA A N 1
ATOM 715 C CA . ALA A 1 92 ? 13.564 -0.682 -4.654 1.00 83.50 92 ALA A CA 1
ATOM 716 C C . ALA A 1 92 ? 12.503 -0.968 -3.575 1.00 83.50 92 ALA A C 1
ATOM 718 O O . ALA A 1 92 ? 12.036 -0.035 -2.931 1.00 83.50 92 ALA A O 1
ATOM 719 N N . LEU A 1 93 ? 12.143 -2.235 -3.340 1.00 86.12 93 LEU A N 1
ATOM 720 C CA . LEU A 1 93 ? 11.223 -2.624 -2.268 1.00 86.12 93 LEU A CA 1
ATOM 721 C C . LEU A 1 93 ? 11.852 -2.599 -0.875 1.00 86.12 93 LEU A C 1
ATOM 723 O O . LEU A 1 93 ? 11.114 -2.425 0.088 1.00 86.12 93 LEU A O 1
ATOM 727 N N . GLY A 1 94 ? 13.177 -2.731 -0.754 1.00 88.44 94 GLY A N 1
ATOM 728 C CA . GLY A 1 94 ? 13.870 -2.699 0.542 1.00 88.44 94 GLY A CA 1
ATOM 729 C C . GLY A 1 94 ? 13.476 -1.480 1.390 1.00 88.44 94 GLY A C 1
ATOM 730 O O . GLY A 1 94 ? 12.905 -1.663 2.461 1.00 88.44 94 GLY A O 1
ATOM 731 N N . PRO A 1 95 ? 13.625 -0.246 0.870 1.00 88.69 95 PRO A N 1
ATOM 732 C CA . PRO A 1 95 ? 13.194 0.966 1.569 1.00 88.69 95 PRO A CA 1
ATOM 733 C C . PRO A 1 95 ? 11.704 0.992 1.940 1.00 88.69 95 PRO A C 1
ATOM 735 O O . PRO A 1 95 ? 11.339 1.522 2.989 1.00 88.69 95 PRO A O 1
ATOM 738 N N . VAL A 1 96 ? 10.833 0.416 1.103 1.00 89.81 96 VAL A N 1
ATOM 739 C CA . VAL A 1 96 ? 9.389 0.346 1.375 1.00 89.81 96 VAL A CA 1
ATOM 740 C C . VAL A 1 96 ? 9.111 -0.606 2.537 1.00 89.81 96 VAL A C 1
ATOM 742 O O . VAL A 1 96 ? 8.328 -0.273 3.424 1.00 89.81 96 VAL A O 1
ATOM 745 N N . ILE A 1 97 ? 9.771 -1.766 2.561 1.00 89.56 97 ILE A N 1
ATOM 746 C CA . ILE A 1 97 ? 9.666 -2.759 3.636 1.00 89.56 97 ILE A CA 1
ATOM 747 C C . ILE A 1 97 ? 10.220 -2.179 4.940 1.00 89.56 97 ILE A C 1
ATOM 749 O O . ILE A 1 97 ? 9.550 -2.240 5.970 1.00 89.56 97 ILE A O 1
ATOM 753 N N . ASP A 1 98 ? 11.393 -1.549 4.890 1.00 90.44 98 ASP A N 1
ATOM 754 C CA . ASP A 1 98 ? 12.025 -0.926 6.052 1.00 90.44 98 ASP A CA 1
ATOM 755 C C . ASP A 1 98 ? 11.142 0.179 6.632 1.00 90.44 98 ASP A C 1
ATOM 757 O O . ASP A 1 98 ? 10.900 0.211 7.840 1.00 90.44 98 ASP A O 1
ATOM 761 N N . TRP A 1 99 ? 10.593 1.056 5.785 1.00 93.19 99 TRP A N 1
ATOM 762 C CA . TRP A 1 99 ? 9.649 2.090 6.212 1.00 93.19 99 TRP A CA 1
ATOM 763 C C . TRP A 1 99 ? 8.364 1.486 6.790 1.00 93.19 99 TRP A C 1
ATOM 765 O O . TRP A 1 99 ? 7.875 1.943 7.823 1.00 93.19 99 TRP A O 1
ATOM 775 N N . THR A 1 100 ? 7.844 0.425 6.172 1.00 89.94 100 THR A N 1
ATOM 776 C CA . THR A 1 100 ? 6.637 -0.260 6.649 1.00 89.94 100 THR A CA 1
ATOM 777 C C . THR A 1 100 ? 6.854 -0.838 8.046 1.00 89.94 100 THR A C 1
ATOM 779 O O . THR A 1 100 ? 6.039 -0.608 8.936 1.00 89.94 100 THR A O 1
ATOM 782 N N . ASN A 1 101 ? 7.983 -1.504 8.283 1.00 90.69 101 ASN A N 1
ATOM 783 C CA . ASN A 1 101 ? 8.299 -2.107 9.577 1.00 90.69 101 ASN A CA 1
ATOM 784 C C . ASN A 1 101 ? 8.665 -1.081 10.656 1.00 90.69 101 ASN A C 1
ATOM 786 O O . ASN A 1 101 ? 8.342 -1.282 11.821 1.00 90.69 101 ASN A O 1
ATOM 790 N N . SER A 1 102 ? 9.329 0.018 10.292 1.00 89.88 102 SER A N 1
ATOM 791 C CA . SER A 1 102 ? 9.802 1.018 11.262 1.00 89.88 102 SER A CA 1
ATOM 792 C C . SER A 1 102 ? 8.794 2.130 11.564 1.00 89.88 102 SER A C 1
ATOM 794 O O . SER A 1 102 ? 8.828 2.685 12.659 1.00 89.88 102 SER A O 1
ATOM 796 N N . HIS A 1 103 ? 7.908 2.475 10.622 1.00 90.25 103 HIS A N 1
ATOM 797 C CA . HIS A 1 103 ? 6.989 3.613 10.754 1.00 90.25 103 HIS A CA 1
ATOM 798 C C . HIS A 1 103 ? 5.516 3.217 10.644 1.00 90.25 103 HIS A C 1
ATOM 800 O O . HIS A 1 103 ? 4.708 3.706 11.431 1.00 90.25 103 HIS A O 1
ATOM 806 N N . ALA A 1 104 ? 5.142 2.356 9.691 1.00 89.12 104 ALA A N 1
ATOM 807 C CA . ALA A 1 104 ? 3.733 2.025 9.466 1.00 89.12 104 ALA A CA 1
ATOM 808 C C . ALA A 1 104 ? 3.196 1.026 10.504 1.00 89.12 104 ALA A C 1
ATOM 810 O O . ALA A 1 104 ? 2.248 1.340 11.223 1.00 89.12 104 ALA A O 1
ATOM 811 N N . ASN A 1 105 ? 3.826 -0.145 10.625 1.00 90.19 105 ASN A N 1
ATOM 812 C CA . ASN A 1 105 ? 3.396 -1.212 11.530 1.00 90.19 105 ASN A CA 1
ATOM 813 C C . ASN A 1 105 ? 3.359 -0.775 12.999 1.00 90.19 105 ASN A C 1
ATOM 815 O O . ASN A 1 105 ? 2.327 -0.995 13.618 1.00 90.19 105 ASN A O 1
ATOM 819 N N . PRO A 1 106 ? 4.338 -0.035 13.552 1.00 89.38 106 PRO A N 1
ATOM 820 C CA . PRO A 1 106 ? 4.253 0.415 14.944 1.00 89.38 106 PRO A CA 1
ATOM 821 C C . PRO A 1 106 ? 3.045 1.319 15.240 1.00 89.38 106 PRO A C 1
ATOM 823 O O . PRO A 1 106 ? 2.530 1.329 16.354 1.00 89.38 106 PRO A O 1
ATOM 826 N N . GLN A 1 107 ? 2.579 2.090 14.250 1.00 88.50 107 GLN A N 1
ATOM 827 C CA . GLN A 1 107 ? 1.380 2.925 14.390 1.00 88.50 107 GLN A CA 1
ATOM 828 C C . GLN A 1 107 ? 0.089 2.110 14.267 1.00 88.50 107 GLN A C 1
ATOM 830 O O . GLN A 1 107 ? -0.917 2.465 14.875 1.00 88.50 107 GLN A O 1
ATOM 835 N N . LEU A 1 108 ? 0.103 1.031 13.485 1.00 86.75 108 LEU A N 1
ATOM 836 C CA . LEU A 1 108 ? -1.054 0.164 13.276 1.00 86.75 108 LEU A CA 1
ATOM 837 C C . LEU A 1 108 ? -1.201 -0.916 14.353 1.00 86.75 108 LEU A C 1
ATOM 839 O O . LEU A 1 108 ? -2.324 -1.240 14.735 1.00 86.75 108 LEU A O 1
ATOM 843 N N . GLU A 1 109 ? -0.095 -1.438 14.878 1.00 87.44 109 GLU A N 1
ATOM 844 C CA . GLU A 1 109 ? -0.078 -2.488 15.902 1.00 87.44 109 GLU A CA 1
ATOM 845 C C . GLU A 1 109 ? -0.733 -2.003 17.197 1.00 87.44 109 GLU A C 1
ATOM 847 O O . GLU A 1 109 ? -1.412 -2.774 17.870 1.00 87.44 109 GLU A O 1
ATOM 852 N N . PHE A 1 110 ? -0.650 -0.698 17.490 1.00 83.50 110 PHE A N 1
ATOM 853 C CA . PHE A 1 110 ? -1.402 -0.064 18.579 1.00 83.50 110 PHE A CA 1
ATOM 854 C C . PHE A 1 110 ? -2.926 -0.241 18.441 1.00 83.50 110 PHE A C 1
ATOM 856 O O . PHE A 1 110 ? -3.656 -0.261 19.429 1.00 83.50 110 PHE A O 1
ATOM 863 N N . HIS A 1 111 ? -3.405 -0.397 17.210 1.00 84.31 111 HIS A N 1
ATOM 864 C CA . HIS A 1 111 ? -4.800 -0.646 16.863 1.00 84.31 111 HIS A CA 1
ATOM 865 C C . HIS A 1 111 ? -5.089 -2.131 16.583 1.00 84.31 111 HIS A C 1
ATOM 867 O O . HIS A 1 111 ? -6.176 -2.473 16.117 1.00 84.31 111 HIS A O 1
ATOM 873 N N . GLY A 1 112 ? -4.125 -3.019 16.849 1.00 84.25 112 GLY A N 1
ATOM 874 C CA . GLY A 1 112 ? -4.221 -4.439 16.530 1.00 84.25 112 GLY A CA 1
ATOM 875 C C . GLY A 1 112 ? -4.235 -4.713 15.028 1.00 84.25 112 GLY A C 1
ATOM 876 O O . GLY A 1 112 ? -4.781 -5.727 14.616 1.00 84.25 112 GLY A O 1
ATOM 877 N N . VAL A 1 113 ? -3.688 -3.820 14.200 1.00 86.00 113 VAL A N 1
ATOM 878 C CA . VAL A 1 113 ? -3.614 -3.981 12.743 1.00 86.00 113 VAL A CA 1
ATOM 879 C C . VAL A 1 113 ? -2.156 -4.111 12.318 1.00 86.00 113 VAL A C 1
ATOM 881 O O . VAL A 1 113 ? -1.284 -3.445 12.863 1.00 86.00 113 VAL A O 1
ATOM 884 N N . LYS A 1 114 ? -1.874 -4.946 11.324 1.00 89.56 114 LYS A N 1
ATOM 885 C CA . LYS A 1 114 ? -0.545 -5.083 10.725 1.00 89.56 114 LYS A CA 1
ATOM 886 C C . LYS A 1 114 ? -0.662 -5.087 9.210 1.00 89.56 114 LYS A C 1
ATOM 888 O O . LYS A 1 114 ? -1.629 -5.629 8.675 1.00 89.56 114 LYS A O 1
ATOM 893 N N . ILE A 1 115 ? 0.315 -4.501 8.526 1.00 88.69 115 ILE A N 1
ATOM 894 C CA . ILE A 1 115 ? 0.425 -4.589 7.072 1.00 88.69 115 ILE A CA 1
ATOM 895 C C . ILE A 1 115 ? 1.731 -5.246 6.643 1.00 88.69 115 ILE A C 1
ATOM 897 O O . ILE A 1 115 ? 2.787 -5.034 7.242 1.00 88.69 115 ILE A O 1
ATOM 901 N N . GLU A 1 116 ? 1.662 -6.021 5.567 1.00 88.56 116 GLU A N 1
ATOM 902 C CA . GLU A 1 116 ? 2.834 -6.613 4.925 1.00 88.56 116 GLU A CA 1
ATOM 903 C C . GLU A 1 116 ? 2.735 -6.472 3.407 1.00 88.56 116 GLU A C 1
ATOM 905 O O . GLU A 1 116 ? 1.650 -6.533 2.832 1.00 88.56 116 GLU A O 1
ATOM 910 N N . LEU A 1 117 ? 3.874 -6.249 2.753 1.00 88.69 117 LEU A N 1
ATOM 911 C CA . LEU A 1 117 ? 3.958 -6.202 1.295 1.00 88.69 117 LEU A CA 1
ATOM 912 C C . LEU A 1 117 ? 3.959 -7.619 0.727 1.00 88.69 117 LEU A C 1
ATOM 914 O O . LEU A 1 117 ? 4.623 -8.505 1.261 1.00 88.69 117 LEU A O 1
ATOM 918 N N . GLY A 1 118 ? 3.259 -7.812 -0.387 1.00 85.00 118 GLY A N 1
ATOM 919 C CA . GLY A 1 118 ? 3.161 -9.112 -1.039 1.00 85.00 118 GLY A CA 1
ATOM 920 C C . GLY A 1 118 ? 2.910 -9.005 -2.536 1.00 85.00 118 GLY A C 1
ATOM 921 O O . GLY A 1 118 ? 2.519 -7.955 -3.050 1.00 85.00 118 GLY A O 1
ATOM 922 N N . TRP A 1 119 ? 3.146 -10.116 -3.227 1.00 82.94 119 TRP A N 1
ATOM 923 C CA . TRP A 1 119 ? 2.740 -10.312 -4.612 1.00 82.94 119 TRP A CA 1
ATOM 924 C C . TRP A 1 119 ? 1.468 -11.143 -4.635 1.00 82.94 119 TRP A C 1
ATOM 926 O O . TRP A 1 119 ? 1.404 -12.203 -4.019 1.00 82.94 119 TRP A O 1
ATOM 936 N N . PHE A 1 120 ? 0.461 -10.673 -5.358 1.00 81.06 120 PHE A N 1
ATOM 937 C CA . PHE A 1 120 ? -0.842 -11.316 -5.408 1.00 81.06 120 PHE A CA 1
ATOM 938 C C . PHE A 1 120 ? -1.211 -11.616 -6.850 1.00 81.06 120 PHE A C 1
ATOM 940 O O . PHE A 1 120 ? -1.082 -10.762 -7.731 1.00 81.06 120 PHE A O 1
ATOM 947 N N . GLN A 1 121 ? -1.699 -12.830 -7.089 1.00 75.38 121 GLN A N 1
ATOM 948 C CA . GLN A 1 121 ? -2.263 -13.199 -8.374 1.00 75.38 121 GLN A CA 1
ATOM 949 C C . GLN A 1 121 ? -3.624 -12.517 -8.524 1.00 75.38 121 GLN A C 1
ATOM 951 O O . GLN A 1 121 ? -4.632 -12.974 -7.991 1.00 75.38 121 GLN A O 1
ATOM 956 N N . ALA A 1 122 ? -3.646 -11.398 -9.237 1.00 60.88 122 ALA A N 1
ATOM 957 C CA . ALA A 1 122 ? -4.840 -10.572 -9.321 1.00 60.88 122 ALA A CA 1
ATOM 958 C C . ALA A 1 122 ? -5.839 -11.072 -10.382 1.00 60.88 122 ALA A C 1
ATOM 960 O O . ALA A 1 122 ? -7.018 -10.732 -10.348 1.00 60.88 122 ALA A O 1
ATOM 961 N N . THR A 1 123 ? -5.380 -11.908 -11.320 1.00 59.84 123 THR A N 1
ATOM 962 C CA . THR A 1 123 ? -6.210 -12.500 -12.380 1.00 59.84 123 THR A CA 1
ATOM 963 C C . THR A 1 123 ? -5.931 -13.992 -12.554 1.00 59.84 123 THR A C 1
ATOM 965 O O . THR A 1 123 ? -4.804 -14.467 -12.380 1.00 59.84 123 THR A O 1
ATOM 968 N N . ALA A 1 124 ? -6.948 -14.743 -12.989 1.00 60.50 124 ALA A N 1
ATOM 969 C CA . ALA A 1 124 ? -6.835 -16.175 -13.291 1.00 60.50 124 ALA A CA 1
ATOM 970 C C . ALA A 1 124 ? -5.799 -16.497 -14.394 1.00 60.50 124 ALA A C 1
ATOM 972 O O . ALA A 1 124 ? -5.372 -17.638 -14.519 1.00 60.50 124 ALA A O 1
ATOM 973 N N . SER A 1 125 ? -5.346 -15.492 -15.153 1.00 62.62 125 SER A N 1
ATOM 974 C CA . SER A 1 125 ? -4.282 -15.590 -16.163 1.00 62.62 125 SER A CA 1
ATOM 975 C C . SER A 1 125 ? -2.857 -15.708 -15.606 1.00 62.62 125 SER A C 1
ATOM 977 O O . SER A 1 125 ? -1.923 -15.843 -16.389 1.00 62.62 125 SER A O 1
ATOM 979 N N . GLY A 1 126 ? -2.665 -15.644 -14.284 1.00 62.81 126 GLY A N 1
ATOM 980 C CA . GLY A 1 126 ? -1.343 -15.810 -13.663 1.00 62.81 126 GLY A CA 1
ATOM 981 C C . GLY A 1 126 ? -0.513 -14.527 -13.573 1.00 62.81 126 GLY A C 1
ATOM 982 O O . GLY A 1 126 ? 0.685 -14.591 -13.313 1.00 62.81 126 GLY A O 1
ATOM 983 N N . TYR A 1 127 ? -1.125 -13.353 -13.767 1.00 69.81 127 TYR A N 1
ATOM 984 C CA . TYR A 1 127 ? -0.440 -12.079 -13.548 1.00 69.81 127 TYR A CA 1
ATOM 985 C C . TYR A 1 127 ? -0.368 -11.754 -12.056 1.00 69.81 127 TYR A C 1
ATOM 987 O O . TYR A 1 127 ? -1.397 -11.624 -11.386 1.00 69.81 127 TYR A O 1
ATOM 995 N N . TYR A 1 128 ? 0.860 -11.579 -11.571 1.00 75.25 128 TYR A N 1
ATOM 996 C CA . TYR A 1 128 ? 1.150 -11.140 -10.213 1.00 75.25 128 TYR A CA 1
ATOM 997 C C . TYR A 1 128 ? 1.294 -9.625 -10.165 1.00 75.25 128 TYR A C 1
ATOM 999 O O . TYR A 1 128 ? 1.961 -9.022 -11.007 1.00 75.25 128 TYR A O 1
ATOM 1007 N N . GLN A 1 129 ? 0.686 -9.019 -9.154 1.00 80.44 129 GLN A N 1
ATOM 1008 C CA . GLN A 1 129 ? 0.779 -7.593 -8.890 1.00 80.44 129 GLN A CA 1
ATOM 1009 C C . GLN A 1 129 ? 1.204 -7.342 -7.452 1.00 80.44 129 GLN A C 1
ATOM 1011 O O . GLN A 1 129 ? 0.912 -8.128 -6.549 1.00 80.44 129 GLN A O 1
ATOM 1016 N N . LEU A 1 130 ? 1.923 -6.243 -7.258 1.00 84.12 130 LEU A N 1
ATOM 1017 C CA . LEU A 1 130 ? 2.374 -5.820 -5.946 1.00 84.12 130 LEU A CA 1
ATOM 1018 C C . LEU A 1 130 ? 1.195 -5.229 -5.164 1.00 84.12 130 LEU A C 1
ATOM 1020 O O . LEU A 1 130 ? 0.376 -4.497 -5.716 1.00 84.12 130 LEU A O 1
ATOM 1024 N N . GLY A 1 131 ? 1.124 -5.517 -3.872 1.00 88.06 131 GLY A N 1
ATOM 1025 C CA . GLY A 1 131 ? 0.123 -4.942 -2.985 1.00 88.06 131 GLY A CA 1
ATOM 1026 C C . GLY A 1 131 ? 0.517 -5.052 -1.520 1.00 88.06 131 GLY A C 1
ATOM 1027 O O . GLY A 1 131 ? 1.657 -5.387 -1.185 1.00 88.06 131 GLY A O 1
ATOM 1028 N N . VAL A 1 132 ? -0.460 -4.823 -0.647 1.00 88.06 132 VAL A N 1
ATOM 1029 C CA . VAL A 1 132 ? -0.348 -5.044 0.798 1.00 88.06 132 VAL A CA 1
ATOM 1030 C C . VAL A 1 132 ? -1.421 -5.992 1.294 1.00 88.06 132 VAL A C 1
ATOM 1032 O O . VAL A 1 132 ? -2.574 -5.892 0.895 1.00 88.06 132 VAL A O 1
ATOM 1035 N N . VAL A 1 133 ? -1.064 -6.874 2.218 1.00 86.38 133 VAL A N 1
ATOM 1036 C CA . VAL A 1 133 ? -2.031 -7.579 3.055 1.00 86.38 133 VAL A CA 1
ATOM 1037 C C . VAL A 1 133 ? -2.205 -6.804 4.355 1.00 86.38 133 V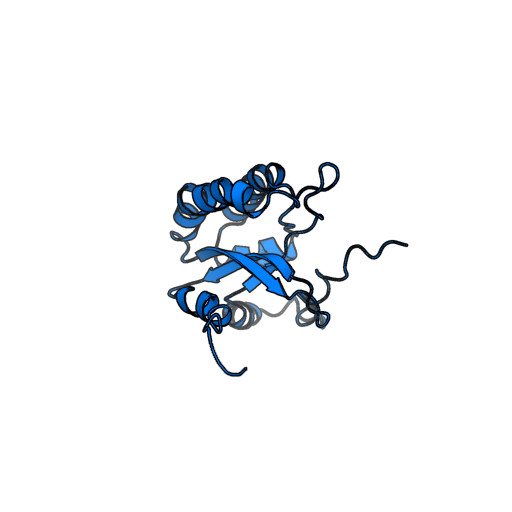AL A C 1
ATOM 1039 O O . VAL A 1 133 ? -1.229 -6.424 4.992 1.00 86.38 133 VAL A O 1
ATOM 1042 N N . VAL A 1 134 ? -3.450 -6.552 4.736 1.00 86.81 134 VAL A N 1
ATOM 1043 C CA . VAL A 1 134 ? -3.849 -5.956 6.008 1.00 86.81 134 VAL A CA 1
ATOM 1044 C C . VAL A 1 134 ? -4.408 -7.072 6.876 1.00 86.81 134 VAL A C 1
ATOM 1046 O O . VAL A 1 134 ? -5.344 -7.760 6.478 1.00 86.81 134 VAL A O 1
ATOM 1049 N N . ALA A 1 135 ? -3.849 -7.263 8.060 1.00 85.06 135 ALA A N 1
ATOM 1050 C CA . ALA A 1 135 ? -4.307 -8.225 9.052 1.00 85.06 135 ALA A CA 1
ATOM 1051 C C . ALA A 1 135 ? -4.734 -7.497 10.326 1.00 85.06 135 ALA A C 1
ATOM 1053 O O . ALA A 1 135 ? -4.166 -6.462 10.663 1.00 85.06 135 ALA A O 1
ATOM 1054 N N . VAL A 1 136 ? -5.734 -8.025 11.031 1.00 82.00 136 VAL A N 1
ATOM 1055 C CA . VAL A 1 136 ? -6.306 -7.389 12.227 1.00 82.00 136 VAL A CA 1
ATOM 1056 C C . VAL A 1 136 ? -6.396 -8.407 13.351 1.00 82.00 136 VAL A C 1
ATOM 1058 O O . VAL A 1 136 ? -7.247 -9.269 13.266 1.00 82.00 136 VAL A O 1
ATOM 1061 N N . GLY A 1 137 ? -5.600 -8.302 14.410 1.00 73.50 137 GLY A N 1
ATOM 1062 C CA . GLY A 1 137 ? -5.532 -9.235 15.543 1.00 73.50 137 GLY A CA 1
ATOM 1063 C C . GLY A 1 137 ? -4.273 -10.111 15.514 1.00 73.50 137 GLY A C 1
ATOM 1064 O O . GLY A 1 137 ? -3.343 -9.839 14.761 1.00 73.50 137 GLY A O 1
ATOM 1065 N N . GLU A 1 138 ? -4.256 -11.194 16.297 1.00 58.31 138 GLU A N 1
ATOM 1066 C CA . GLU A 1 138 ? -3.175 -12.206 16.384 1.00 58.31 138 GLU A CA 1
ATOM 1067 C C . GLU A 1 138 ? -3.076 -13.094 15.118 1.00 58.31 138 GLU A C 1
ATOM 1069 O O . GLU A 1 138 ? -2.880 -14.308 15.178 1.00 58.31 138 GLU A O 1
ATOM 1074 N N . TYR A 1 139 ? -3.252 -12.520 13.931 1.00 54.78 139 TYR A N 1
ATOM 1075 C CA . TYR A 1 139 ? -3.050 -13.242 12.682 1.00 54.78 139 TYR A CA 1
ATOM 1076 C C . TYR A 1 139 ? -1.549 -13.248 12.397 1.00 54.78 139 TYR A C 1
ATOM 1078 O O . TYR A 1 139 ? -0.985 -12.273 11.904 1.00 54.78 139 TYR A O 1
ATOM 1086 N N . SER A 1 140 ? -0.886 -14.360 12.717 1.00 48.97 140 SER A N 1
ATOM 1087 C CA . SER A 1 140 ? 0.477 -14.607 12.245 1.00 48.97 140 SER A CA 1
ATOM 1088 C C . SER A 1 140 ? 0.464 -14.732 10.719 1.00 48.97 140 SER A C 1
ATOM 1090 O O . SER A 1 140 ? 0.131 -15.780 10.168 1.00 48.97 140 SER A O 1
ATOM 1092 N N . LEU A 1 141 ? 0.874 -13.665 10.029 1.00 54.56 141 LEU A N 1
ATOM 1093 C CA . LEU A 1 141 ? 1.060 -13.635 8.570 1.00 54.56 141 LEU A CA 1
ATOM 1094 C C . LEU A 1 141 ? 2.154 -14.605 8.075 1.00 54.56 141 LEU A C 1
ATOM 1096 O O . LEU A 1 141 ? 2.279 -14.849 6.877 1.00 54.56 141 LEU A O 1
ATOM 1100 N N . HIS A 1 142 ? 2.878 -15.255 8.993 1.00 47.34 142 HIS A N 1
ATOM 1101 C CA . HIS A 1 142 ? 3.860 -16.304 8.709 1.00 47.34 142 HIS A CA 1
ATOM 1102 C C . HIS A 1 142 ? 3.312 -17.483 7.884 1.00 47.34 142 HIS A C 1
ATOM 1104 O O . HIS A 1 142 ? 4.088 -18.154 7.209 1.00 47.34 142 HIS A O 1
ATOM 1110 N N . GLY A 1 143 ? 1.994 -17.718 7.885 1.00 40.81 143 GLY A N 1
ATOM 1111 C CA . GLY A 1 143 ? 1.365 -18.762 7.069 1.00 40.81 143 GLY A CA 1
ATOM 1112 C C . GLY A 1 143 ? 1.207 -18.425 5.580 1.00 40.81 143 GLY A C 1
ATOM 1113 O O . GLY A 1 143 ? 1.099 -19.344 4.775 1.00 40.81 143 GLY A O 1
ATOM 1114 N N . LEU A 1 144 ? 1.219 -17.143 5.185 1.00 46.44 144 LEU A N 1
ATOM 1115 C CA . LEU A 1 144 ? 0.994 -16.752 3.783 1.00 46.44 144 LEU A CA 1
ATOM 1116 C C . LEU A 1 144 ? 2.254 -16.900 2.910 1.00 46.44 144 LEU A C 1
ATOM 1118 O O . LEU A 1 144 ? 2.155 -17.095 1.702 1.00 46.44 144 LEU A O 1
ATOM 1122 N N . HIS A 1 145 ? 3.441 -16.850 3.526 1.00 44.47 145 HIS A N 1
ATOM 1123 C CA . HIS A 1 145 ? 4.732 -16.986 2.838 1.00 44.47 145 HIS A CA 1
ATOM 1124 C C . HIS A 1 145 ? 5.076 -18.445 2.480 1.00 44.47 145 HIS A C 1
ATOM 1126 O O . HIS A 1 145 ? 5.970 -18.700 1.675 1.00 44.47 145 HIS A O 1
ATOM 1132 N N . GLN A 1 146 ? 4.380 -19.430 3.061 1.00 34.47 146 GLN A N 1
ATOM 1133 C CA . GLN A 1 146 ? 4.699 -20.846 2.842 1.00 34.47 146 GLN A CA 1
ATOM 1134 C C . GLN A 1 146 ? 4.117 -21.407 1.531 1.00 34.47 146 GLN A C 1
ATOM 1136 O O . GLN A 1 146 ? 4.558 -22.457 1.069 1.00 34.47 146 GLN A O 1
ATOM 1141 N N . SER A 1 147 ? 3.188 -20.689 0.891 1.00 33.72 147 SER A N 1
ATOM 1142 C CA . SER A 1 147 ? 2.588 -21.086 -0.392 1.00 33.72 147 SER A CA 1
ATOM 1143 C C . SER A 1 147 ? 3.499 -20.891 -1.613 1.00 33.72 147 SER A C 1
ATOM 1145 O O . SER A 1 147 ? 3.221 -21.494 -2.642 1.00 33.72 147 SER A O 1
ATOM 1147 N N . ASP A 1 148 ? 4.609 -20.150 -1.493 1.00 38.56 148 ASP A N 1
ATOM 1148 C CA . ASP A 1 148 ? 5.568 -19.940 -2.596 1.00 38.56 148 ASP A CA 1
ATOM 1149 C C . ASP A 1 148 ? 6.902 -20.690 -2.407 1.00 38.56 148 ASP A C 1
ATOM 1151 O O . ASP A 1 148 ? 7.870 -20.449 -3.126 1.00 38.56 148 ASP A O 1
ATOM 1155 N N . THR A 1 149 ? 6.988 -21.621 -1.446 1.00 36.47 149 THR A N 1
ATOM 1156 C CA . THR A 1 149 ? 8.234 -22.363 -1.167 1.00 36.47 149 THR A CA 1
ATOM 1157 C C . THR A 1 149 ? 8.119 -23.868 -1.449 1.00 36.47 149 THR A C 1
ATOM 1159 O O . THR A 1 149 ? 8.326 -24.664 -0.547 1.00 36.47 149 THR A O 1
ATOM 1162 N N . TRP A 1 150 ? 7.820 -24.269 -2.691 1.00 29.55 150 TRP A N 1
ATOM 1163 C CA . TRP A 1 150 ? 8.060 -25.614 -3.270 1.00 29.55 150 TRP A CA 1
ATOM 1164 C C . TRP A 1 150 ? 8.111 -25.423 -4.806 1.00 29.55 150 TRP A C 1
ATOM 1166 O O . TRP A 1 150 ? 7.164 -24.889 -5.361 1.00 29.55 150 TRP A O 1
ATOM 1176 N N . VAL A 1 151 ? 9.131 -25.746 -5.608 1.00 33.44 151 VAL A N 1
ATOM 1177 C CA . VAL A 1 151 ? 10.223 -26.721 -5.529 1.00 33.44 151 VAL A CA 1
ATOM 1178 C C . VAL A 1 151 ? 11.404 -26.175 -6.343 1.00 33.44 151 VAL A C 1
ATOM 1180 O O . VAL A 1 151 ? 11.345 -26.094 -7.567 1.00 33.44 151 VAL A O 1
ATOM 1183 N N . GLY A 1 152 ? 12.494 -25.831 -5.665 1.00 38.47 152 GLY A N 1
ATOM 1184 C CA . GLY A 1 152 ? 13.833 -25.993 -6.215 1.00 38.47 152 GLY A CA 1
ATOM 1185 C C . GLY A 1 152 ? 14.416 -27.231 -5.553 1.00 38.47 152 GLY A C 1
ATOM 1186 O O . GLY A 1 152 ? 14.918 -27.153 -4.435 1.00 38.47 152 GLY A O 1
ATOM 1187 N N . THR A 1 153 ? 14.278 -28.387 -6.190 1.00 34.56 153 THR A N 1
ATOM 1188 C CA . THR A 1 153 ? 15.060 -29.569 -5.835 1.00 34.56 153 THR A CA 1
ATOM 1189 C C . THR A 1 153 ? 15.554 -30.170 -7.133 1.00 34.56 153 THR A C 1
ATOM 1191 O O . THR A 1 153 ? 14.770 -30.556 -7.998 1.00 34.56 153 THR A O 1
ATOM 1194 N N . ASP A 1 154 ? 16.871 -30.103 -7.256 1.00 41.31 154 ASP A N 1
ATOM 1195 C CA . ASP A 1 154 ? 17.701 -30.696 -8.287 1.00 41.31 154 ASP A CA 1
ATOM 1196 C C . ASP A 1 154 ? 17.414 -32.190 -8.491 1.00 41.31 154 ASP A C 1
ATOM 1198 O O . ASP A 1 154 ? 16.939 -32.884 -7.594 1.00 41.31 154 ASP A O 1
ATOM 1202 N N . GLU A 1 155 ? 17.813 -32.658 -9.673 1.00 42.16 155 GLU A N 1
ATOM 1203 C CA . GLU A 1 155 ? 18.018 -34.060 -10.046 1.00 42.16 155 GLU A CA 1
ATOM 1204 C C . GLU A 1 155 ? 16.817 -35.019 -9.995 1.00 42.16 155 GLU A C 1
ATOM 1206 O O . GLU A 1 155 ? 16.604 -35.768 -9.043 1.00 42.16 155 GLU A O 1
ATOM 1211 N N . ALA A 1 156 ? 16.181 -35.190 -11.158 1.00 36.75 156 ALA A N 1
ATOM 1212 C CA . ALA A 1 156 ? 15.915 -36.537 -11.654 1.00 36.75 156 ALA A CA 1
ATOM 1213 C C . ALA A 1 156 ? 15.854 -36.573 -13.190 1.00 36.75 156 ALA A C 1
ATOM 1215 O O . ALA A 1 156 ? 14.903 -36.095 -13.802 1.00 36.75 156 ALA A O 1
ATOM 1216 N N . MET A 1 157 ? 16.829 -37.293 -13.754 1.00 37.06 157 MET A N 1
ATOM 1217 C CA . MET A 1 157 ? 16.738 -38.094 -14.981 1.00 37.06 157 MET A CA 1
ATOM 1218 C C . MET A 1 157 ? 17.298 -37.506 -16.292 1.00 37.06 157 MET A C 1
ATOM 1220 O O . MET A 1 157 ? 16.569 -36.914 -17.074 1.00 37.06 157 MET A O 1
ATOM 1224 N N . ARG A 1 158 ? 18.557 -37.905 -16.546 1.00 36.75 158 ARG A N 1
ATOM 1225 C CA . ARG A 1 158 ? 19.182 -38.269 -17.839 1.00 36.75 158 ARG A CA 1
ATOM 1226 C C . ARG A 1 158 ? 19.377 -37.204 -18.915 1.00 36.75 158 ARG A C 1
ATOM 1228 O O . ARG A 1 158 ? 18.386 -36.742 -19.510 1.00 36.75 158 ARG A O 1
#

Sequence (158 aa):
VGATPDLMVSYIDFFLGGDEKRLDIVSIIQKRFPMCIIFGGDGSYMEPYNLHSDTLLTNLLGQHVPATVWNRLVSGLNAQLRTVRHGSIRTALGPVIDWTNSHANPQLEFHGVKIELGWFQATASGYYQLGVVVAVGEYSLHGLHQSDTWVGTDEAMR

Secondary structure (DSSP, 8-state):
-----TTSTTTSTTT-SS-TT-TTHHHHHHTT-SEEEE-BS-SSSSS--B----HHHHHHHTTTS-HHHHHHHHHHHHHHHTT--GGGHHHHHHHHHHHIIIIIHHHHHTTTEEEEEEEEE-STT--EEEEEEEEESS--GGGTGGGG----------

Organism: NCBI:txid97028

Foldseek 3Di:
DDCQDCQVVVQCVPPPPPPPPDPCVLVVLLVCPQPWFFWGFPQALVTFTAGDDDPVNLVSCCVQAPSVLVVVLRVVLRVLRNQAHNVCNVPSCPVSQVCQVPPV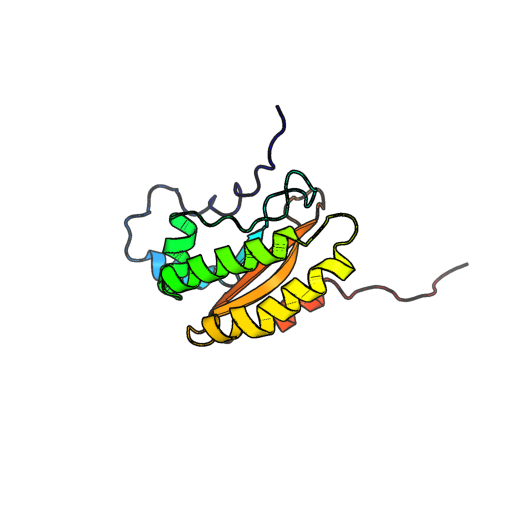QVRRVVSQKHKDWDWDQRDPVRDTGITITIGGHPPPPVVVVVVPDDDDDDDDDD